Protein AF-A0A662RL74-F1 (afdb_monomer)

Solvent-accessible surface area (backbone atoms only — not comparable to full-atom values): 10155 Å² total; per-residue (Å²): 134,84,82,86,70,56,71,72,56,54,55,50,50,53,54,51,51,54,52,50,52,52,50,52,53,52,49,51,53,51,52,52,50,52,50,53,52,47,52,49,50,51,51,50,51,52,52,50,50,52,48,53,51,50,55,49,50,53,53,51,50,54,50,48,51,53,49,52,53,48,52,54,50,52,52,50,51,54,52,48,55,51,50,54,51,51,51,52,52,51,52,51,52,52,51,51,49,53,46,42,76,74,52,71,72,97,74,68,59,92,72,40,44,74,92,48,84,63,99,49,76,77,80,52,67,46,34,48,67,40,92,93,56,52,67,85,82,41,44,71,59,54,37,56,56,43,61,47,40,80,54,50,41,62,49,53,75,72,33,91,87,56,90,77,82,73,52,77,48,94,86,34,44,38,58

Structure (mmCIF, N/CA/C/O backbone):
data_AF-A0A662RL74-F1
#
_entry.id   AF-A0A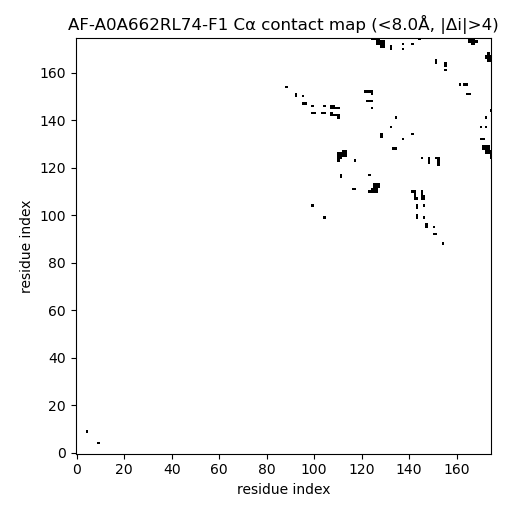662RL74-F1
#
loop_
_atom_site.group_PDB
_atom_site.id
_atom_site.type_symbol
_atom_site.label_atom_id
_atom_site.label_alt_id
_atom_site.label_comp_id
_atom_site.label_asym_id
_atom_site.label_entity_id
_atom_site.label_seq_id
_atom_site.pdbx_PDB_ins_code
_atom_site.Cartn_x
_atom_site.Cartn_y
_atom_site.Cartn_z
_atom_site.occupancy
_atom_site.B_iso_or_equiv
_atom_site.auth_seq_id
_atom_site.auth_comp_id
_atom_site.auth_asym_id
_atom_site.auth_atom_id
_atom_site.pdbx_PDB_model_num
ATOM 1 N N . MET A 1 1 ? -52.443 -11.903 85.821 1.00 38.19 1 MET A N 1
ATOM 2 C CA . MET A 1 1 ? -51.634 -11.140 86.799 1.00 38.19 1 MET A CA 1
ATOM 3 C C . MET A 1 1 ? -51.663 -9.668 86.395 1.00 38.19 1 MET A C 1
ATOM 5 O O . MET A 1 1 ? -50.980 -9.279 85.461 1.00 38.19 1 MET A O 1
ATOM 9 N N . THR A 1 2 ? -52.554 -8.867 86.983 1.00 48.50 2 THR A N 1
ATOM 10 C CA . THR A 1 2 ? -52.757 -7.461 86.587 1.00 48.50 2 THR A CA 1
ATOM 11 C C . THR A 1 2 ? -51.684 -6.583 87.227 1.00 48.50 2 THR A C 1
ATOM 13 O O . THR A 1 2 ? -51.747 -6.316 88.428 1.00 48.50 2 THR A O 1
ATOM 16 N N . LEU A 1 3 ? -50.686 -6.149 86.452 1.00 53.88 3 LEU A N 1
ATOM 17 C CA . LEU A 1 3 ? -49.671 -5.212 86.935 1.00 53.88 3 LEU A CA 1
ATOM 18 C C . LEU A 1 3 ? -50.337 -3.891 87.370 1.00 53.88 3 LEU A C 1
ATOM 20 O O . LEU A 1 3 ? -50.858 -3.137 86.547 1.00 53.88 3 LEU A O 1
ATOM 24 N N . LYS A 1 4 ? -50.321 -3.589 88.675 1.00 61.66 4 LYS A N 1
ATOM 25 C CA . LYS A 1 4 ? -50.752 -2.289 89.215 1.00 61.66 4 LYS A CA 1
ATOM 26 C C . LYS A 1 4 ? -49.626 -1.270 89.049 1.00 61.66 4 LYS A C 1
ATOM 28 O O . LYS A 1 4 ? -48.768 -1.121 89.912 1.00 61.66 4 LYS A O 1
ATOM 33 N N . PHE A 1 5 ? -49.636 -0.560 87.927 1.00 68.50 5 PHE A N 1
ATOM 34 C CA . PHE A 1 5 ? -48.699 0.530 87.665 1.00 68.50 5 PHE A CA 1
ATOM 35 C C . PHE A 1 5 ? -49.132 1.848 88.318 1.00 68.50 5 PHE A C 1
ATOM 37 O O . PHE A 1 5 ? -50.307 2.223 88.283 1.00 68.50 5 PHE A O 1
ATOM 44 N N . ARG A 1 6 ? -48.156 2.585 88.863 1.00 79.94 6 ARG A N 1
ATOM 45 C CA . ARG A 1 6 ? -48.313 3.967 89.348 1.00 79.94 6 ARG A CA 1
ATOM 46 C C . ARG A 1 6 ? -48.701 4.869 88.163 1.00 79.94 6 ARG A C 1
ATOM 48 O O . ARG A 1 6 ? -48.220 4.657 87.053 1.00 79.94 6 ARG A O 1
ATOM 55 N N . ILE A 1 7 ? -49.540 5.888 88.376 1.00 81.81 7 ILE A N 1
ATOM 56 C CA . ILE A 1 7 ? -50.087 6.764 87.309 1.00 81.81 7 ILE A CA 1
ATOM 57 C C . ILE A 1 7 ? -48.989 7.340 86.392 1.00 81.81 7 ILE A C 1
ATOM 59 O O . ILE A 1 7 ? -49.144 7.356 85.173 1.00 81.81 7 ILE A O 1
ATOM 63 N N . ARG A 1 8 ? -47.835 7.705 86.968 1.00 81.81 8 ARG A N 1
ATOM 64 C CA . ARG A 1 8 ? -46.649 8.182 86.237 1.00 81.81 8 ARG A CA 1
ATOM 65 C C . ARG A 1 8 ? -46.148 7.182 85.183 1.00 81.81 8 ARG A C 1
ATOM 67 O O . ARG A 1 8 ? -45.775 7.586 84.090 1.00 81.81 8 ARG A O 1
ATOM 74 N N . THR A 1 9 ? -46.178 5.886 85.488 1.00 84.50 9 THR A N 1
ATOM 75 C CA . THR A 1 9 ? -45.746 4.823 84.570 1.00 84.50 9 THR A CA 1
ATOM 76 C C . THR A 1 9 ? -46.752 4.605 83.440 1.00 84.50 9 THR A C 1
ATOM 78 O O . THR A 1 9 ? -46.345 4.354 82.314 1.00 84.50 9 THR A O 1
ATOM 81 N N . LYS A 1 10 ? -48.060 4.765 83.693 1.00 83.75 10 LYS A N 1
ATOM 82 C CA . LYS A 1 10 ? -49.089 4.672 82.639 1.00 83.75 10 LYS A CA 1
ATOM 83 C C . LYS A 1 10 ? -48.947 5.779 81.591 1.00 83.75 10 LYS A C 1
ATOM 85 O O . LYS A 1 10 ? -48.997 5.486 80.403 1.00 83.75 10 LYS A O 1
ATOM 90 N N . ILE A 1 11 ? -48.734 7.023 82.030 1.00 86.56 11 ILE A N 1
ATOM 91 C CA . ILE A 1 11 ? -48.516 8.166 81.125 1.00 86.56 11 ILE A CA 1
ATOM 92 C C . ILE A 1 11 ? -47.249 7.951 80.288 1.00 86.56 11 ILE A C 1
ATOM 94 O O . ILE A 1 11 ? -47.279 8.152 79.078 1.00 86.56 11 ILE A O 1
ATOM 98 N N . LEU A 1 12 ? -46.165 7.474 80.916 1.00 89.31 12 LEU A N 1
ATOM 99 C CA . LEU A 1 12 ? -44.913 7.151 80.228 1.00 89.31 12 LEU A CA 1
ATOM 100 C C . LEU A 1 12 ? -45.114 6.088 79.135 1.00 89.31 12 LEU A C 1
ATOM 102 O O . LEU A 1 12 ? -44.647 6.277 78.020 1.00 89.31 12 LEU A O 1
ATOM 106 N N . ILE A 1 13 ? -45.828 4.998 79.437 1.00 89.69 13 ILE A N 1
ATOM 107 C CA . ILE A 1 13 ? -46.083 3.910 78.479 1.00 89.69 13 ILE A CA 1
ATOM 108 C C . ILE A 1 13 ? -46.885 4.408 77.271 1.00 89.69 13 ILE A C 1
ATOM 110 O O . ILE A 1 13 ? -46.566 4.039 76.146 1.00 89.69 13 ILE A O 1
ATOM 114 N N . ILE A 1 14 ? -47.895 5.258 77.482 1.00 91.50 14 ILE A N 1
ATOM 115 C CA . ILE A 1 14 ? -48.710 5.806 76.386 1.00 91.50 14 ILE A CA 1
ATOM 116 C C . ILE A 1 14 ? -47.862 6.702 75.481 1.00 91.50 14 ILE A C 1
ATOM 118 O O . ILE A 1 14 ? -47.881 6.533 74.264 1.00 91.50 14 ILE A O 1
ATOM 122 N N . PHE A 1 15 ? -47.085 7.617 76.067 1.00 91.81 15 PHE A N 1
ATOM 123 C CA . PHE A 1 15 ? -46.198 8.491 75.299 1.00 91.81 15 PHE A CA 1
ATOM 124 C C . PHE A 1 15 ? -45.150 7.694 74.520 1.00 91.81 15 PHE A C 1
ATOM 126 O O . PHE A 1 15 ? -44.929 7.963 73.343 1.00 91.81 15 PHE A O 1
ATOM 133 N N . LEU A 1 16 ? -44.550 6.687 75.158 1.00 91.19 16 LEU A N 1
ATOM 134 C CA . LEU A 1 16 ? -43.541 5.833 74.542 1.00 91.19 16 LEU A CA 1
ATOM 135 C C . LEU A 1 16 ? -44.125 4.966 73.421 1.00 91.19 16 LEU A C 1
ATOM 137 O O . LEU A 1 16 ? -43.480 4.775 72.398 1.00 91.19 16 LEU A O 1
ATOM 141 N N . GLY A 1 17 ? -45.349 4.460 73.588 1.00 93.44 17 GLY A N 1
ATOM 142 C CA . GLY A 1 17 ? -46.041 3.703 72.547 1.00 93.44 17 GLY A CA 1
ATOM 143 C C . GLY A 1 17 ? -46.361 4.558 71.320 1.00 93.44 17 GLY A C 1
ATOM 144 O O . GLY A 1 17 ? -46.207 4.092 70.195 1.00 93.44 17 GLY A O 1
ATOM 145 N N . LEU A 1 18 ? -46.752 5.817 71.533 1.00 92.62 18 LEU A N 1
ATOM 146 C CA . LEU A 1 18 ? -47.096 6.751 70.461 1.00 92.62 18 LEU A CA 1
ATOM 147 C C . LEU A 1 18 ? -45.861 7.249 69.694 1.00 92.62 18 LEU A C 1
ATOM 149 O O . LEU A 1 18 ? -45.912 7.428 68.478 1.00 92.62 18 LEU A O 1
ATOM 153 N N . THR A 1 19 ? -44.725 7.428 70.373 1.00 94.25 19 THR A N 1
ATOM 154 C CA . THR A 1 19 ? -43.459 7.726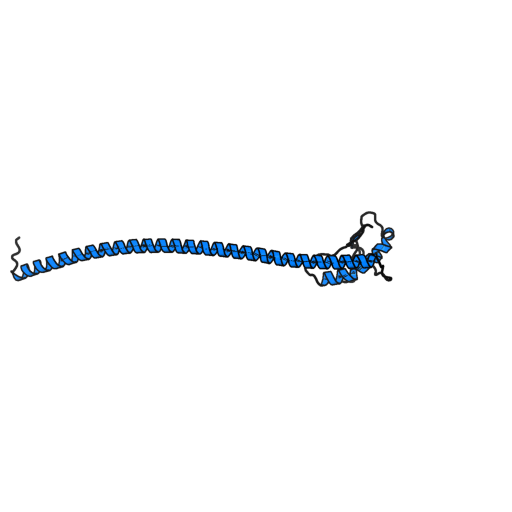 69.689 1.00 94.25 19 THR A CA 1
ATOM 155 C C . THR A 1 19 ? -42.938 6.517 68.923 1.00 94.25 19 THR A C 1
ATOM 157 O O . THR A 1 19 ? -42.517 6.673 67.780 1.00 94.25 19 THR A O 1
ATOM 160 N N . PHE A 1 20 ? -43.023 5.311 69.495 1.00 95.00 20 PHE A N 1
ATOM 161 C CA . PHE A 1 20 ? -42.634 4.084 68.796 1.00 95.00 20 PHE A CA 1
ATOM 162 C C . PHE A 1 20 ? -43.473 3.835 67.542 1.00 95.00 20 PHE A C 1
ATOM 164 O O . PHE A 1 20 ? -42.914 3.498 66.502 1.00 95.00 20 PHE A O 1
ATOM 171 N N . SER A 1 21 ? -44.795 4.017 67.609 1.00 93.19 21 SER A N 1
ATOM 172 C CA . SER A 1 21 ? -45.669 3.804 66.451 1.00 93.19 21 SER A CA 1
ATOM 173 C C . SER A 1 21 ? -45.377 4.791 65.321 1.00 93.19 21 SER A C 1
ATOM 175 O O . SER A 1 21 ? -45.293 4.384 64.163 1.00 93.19 21 SER A O 1
ATOM 177 N N . SER A 1 22 ? -45.144 6.063 65.655 1.00 95.19 22 SER A N 1
ATOM 178 C CA . SER A 1 22 ? -44.713 7.081 64.692 1.00 95.19 22 SER A CA 1
ATOM 179 C C . SER A 1 22 ? -43.374 6.714 64.041 1.00 95.19 22 SER A C 1
ATOM 181 O O . SER A 1 22 ? -43.248 6.744 62.817 1.00 95.19 22 SER A O 1
ATOM 183 N N . LEU A 1 23 ? -42.392 6.279 64.841 1.00 95.44 23 LEU A N 1
ATOM 184 C CA . LEU A 1 23 ? -41.069 5.899 64.345 1.00 95.44 23 LEU A CA 1
ATOM 185 C C . LEU A 1 23 ? -41.131 4.703 63.386 1.00 95.44 23 LEU A C 1
ATOM 187 O O . LEU A 1 23 ? -40.462 4.708 62.356 1.00 95.44 23 LEU A O 1
ATOM 191 N N . ILE A 1 24 ? -41.949 3.696 63.706 1.00 96.00 24 ILE A N 1
ATOM 192 C CA . ILE A 1 24 ? -42.155 2.518 62.853 1.00 96.00 24 ILE A CA 1
ATOM 193 C C . ILE A 1 24 ? -42.780 2.929 61.518 1.00 96.00 24 ILE A C 1
ATOM 195 O O . ILE A 1 24 ? -42.324 2.475 60.471 1.00 96.00 24 ILE A O 1
ATOM 199 N N . LEU A 1 25 ? -43.789 3.806 61.540 1.00 96.12 25 LEU A N 1
ATOM 200 C CA . LEU A 1 25 ? -44.462 4.267 60.327 1.00 96.12 25 LEU A CA 1
ATOM 201 C C . LEU A 1 25 ? -43.493 5.018 59.401 1.00 96.12 25 LEU A C 1
ATOM 203 O O . LEU A 1 25 ? -43.398 4.712 58.214 1.00 96.12 25 LEU A O 1
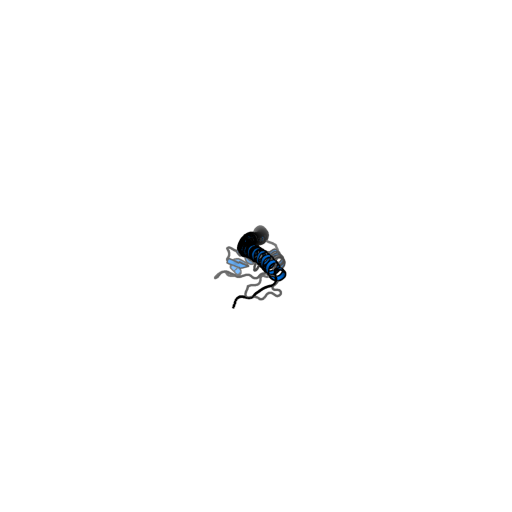ATOM 207 N N . VAL A 1 26 ? -42.733 5.964 59.958 1.00 96.31 26 VAL A N 1
ATOM 208 C CA . VAL A 1 26 ? -41.733 6.736 59.206 1.00 96.31 26 VAL A CA 1
ATOM 209 C C . VAL A 1 26 ? -40.606 5.834 58.711 1.00 96.31 26 VAL A C 1
ATOM 211 O O . VAL A 1 26 ? -40.204 5.944 57.556 1.00 96.31 26 VAL A O 1
ATOM 214 N N . GLY A 1 27 ? -40.125 4.912 59.547 1.00 96.25 27 GLY A N 1
ATOM 215 C CA . GLY A 1 27 ? -39.091 3.949 59.174 1.00 96.25 27 GLY A CA 1
ATOM 216 C C . GLY A 1 27 ? -39.524 3.048 58.018 1.00 96.25 27 GLY A C 1
ATOM 217 O O . GLY A 1 27 ? -38.740 2.817 57.102 1.00 96.25 27 GLY A O 1
ATOM 218 N N . TYR A 1 28 ? -40.781 2.598 58.014 1.00 96.31 28 TYR A N 1
ATOM 219 C CA . TYR A 1 28 ? -41.336 1.802 56.921 1.00 96.31 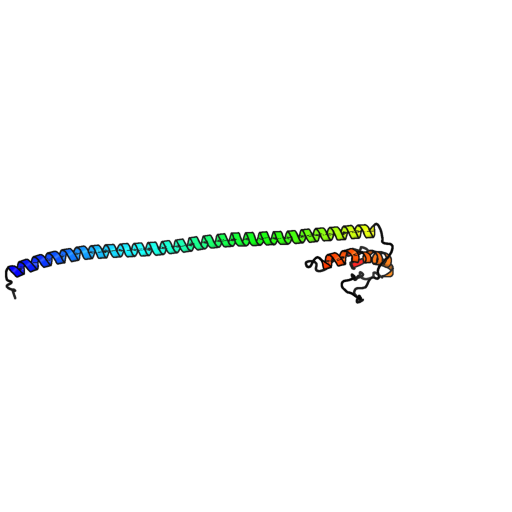28 TYR A CA 1
ATOM 220 C C . TYR A 1 28 ? -41.404 2.592 55.605 1.00 96.31 28 TYR A C 1
ATOM 222 O O . TYR A 1 28 ? -40.959 2.095 54.571 1.00 96.31 28 TYR A O 1
ATOM 230 N N . ILE A 1 29 ? -41.889 3.839 55.646 1.00 96.25 29 ILE A N 1
ATOM 231 C CA . ILE A 1 29 ? -41.933 4.722 54.468 1.00 96.25 29 ILE A CA 1
ATOM 232 C C . ILE A 1 29 ? -40.518 4.984 53.940 1.00 96.25 29 ILE A C 1
ATOM 234 O O . ILE A 1 29 ? -40.268 4.848 52.744 1.00 96.25 29 ILE A O 1
ATOM 238 N N . ALA A 1 30 ? -39.578 5.312 54.830 1.00 96.62 30 ALA A N 1
ATOM 239 C CA . ALA A 1 30 ? -38.187 5.549 54.464 1.00 96.62 30 ALA A CA 1
ATOM 240 C C . ALA A 1 30 ? -37.561 4.310 53.810 1.00 96.62 30 ALA A C 1
ATOM 242 O O . ALA A 1 30 ? -36.915 4.428 52.773 1.00 96.62 30 ALA A O 1
ATOM 243 N N . PHE A 1 31 ? -37.798 3.121 54.370 1.00 96.31 31 PHE A N 1
ATOM 244 C CA . PHE A 1 31 ? -37.297 1.868 53.812 1.00 96.31 31 PHE A CA 1
ATOM 245 C C . PHE A 1 31 ? -37.867 1.583 52.415 1.00 96.31 31 PHE A C 1
ATOM 247 O O . PHE A 1 31 ? -37.115 1.209 51.517 1.00 96.31 31 PHE A O 1
ATOM 254 N N . SER A 1 32 ? -39.170 1.806 52.208 1.00 95.81 32 SER A N 1
ATOM 255 C CA . SER A 1 32 ? -39.811 1.634 50.898 1.00 95.81 32 SER A CA 1
ATOM 256 C C . SER A 1 32 ? -39.224 2.578 49.847 1.00 95.81 32 SER A C 1
ATOM 258 O O . SER A 1 32 ? -38.840 2.130 48.771 1.00 95.81 32 SER A O 1
ATOM 260 N N . ASN A 1 33 ? -39.087 3.864 50.183 1.00 95.19 33 ASN A N 1
ATOM 261 C CA . ASN A 1 33 ? -38.536 4.866 49.269 1.00 95.19 33 ASN A CA 1
ATOM 262 C C . ASN A 1 33 ? -37.069 4.579 48.926 1.00 95.19 33 ASN A C 1
ATOM 264 O O . ASN A 1 33 ? -36.673 4.694 47.772 1.00 95.19 33 ASN A O 1
ATOM 268 N N . ILE A 1 34 ? -36.256 4.181 49.912 1.00 95.50 34 ILE A N 1
ATOM 269 C CA . ILE A 1 34 ? -34.847 3.824 49.682 1.00 95.50 34 ILE A CA 1
ATOM 270 C C . ILE A 1 34 ? -34.742 2.634 48.728 1.00 95.50 34 ILE A C 1
ATOM 272 O O . ILE A 1 34 ? -33.877 2.633 47.855 1.00 95.50 34 ILE A O 1
ATOM 276 N N . LYS A 1 35 ? -35.621 1.636 48.873 1.00 96.19 35 LYS A N 1
ATOM 277 C CA . LYS A 1 35 ? -35.639 0.477 47.980 1.00 96.19 35 LYS A CA 1
ATOM 278 C C . LYS A 1 35 ? -35.989 0.880 46.546 1.00 96.19 35 LYS A C 1
ATOM 280 O O . LYS A 1 35 ? -35.267 0.510 45.632 1.00 96.19 35 LYS A O 1
ATOM 285 N N . GLU A 1 36 ? -37.038 1.677 46.363 1.00 95.31 36 GLU A N 1
ATOM 286 C CA . GLU A 1 36 ? -37.471 2.144 45.040 1.00 95.31 36 GLU A CA 1
ATOM 287 C C . GLU A 1 36 ? -36.402 3.005 44.350 1.00 95.31 36 GLU A C 1
ATOM 289 O O . GLU A 1 36 ? -36.091 2.796 43.178 1.00 95.31 36 GLU A O 1
ATOM 294 N N . VAL A 1 37 ? -35.76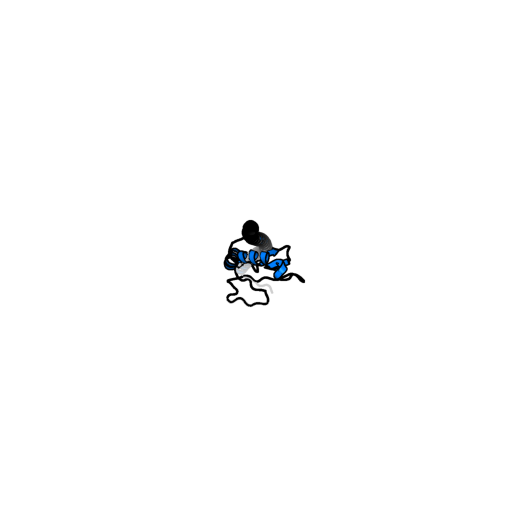4 3.917 45.091 1.00 96.31 37 VAL A N 1
ATOM 295 C CA . VAL A 1 37 ? -34.636 4.713 44.581 1.00 96.31 37 VAL A CA 1
ATOM 296 C C . VAL A 1 37 ? -33.441 3.823 44.239 1.00 96.31 37 VAL A C 1
ATOM 298 O O . VAL A 1 37 ? -32.776 4.065 43.232 1.00 96.31 37 VAL A O 1
ATOM 301 N N . GLY A 1 38 ? -33.163 2.798 45.046 1.00 96.25 38 GLY A N 1
ATOM 302 C CA . GLY A 1 38 ? -32.104 1.825 44.787 1.00 96.25 38 GLY A CA 1
ATOM 303 C C . GLY A 1 38 ? -32.334 1.051 43.490 1.00 96.25 38 GLY A C 1
ATOM 304 O O . GLY A 1 38 ? -31.435 0.993 42.652 1.00 96.25 38 GLY A O 1
ATOM 305 N N . ASP A 1 39 ? -33.547 0.534 43.295 1.00 96.38 39 ASP A N 1
ATOM 306 C CA . ASP A 1 39 ? -33.939 -0.207 42.093 1.00 96.38 39 ASP A CA 1
ATOM 307 C C . ASP A 1 39 ? -33.892 0.696 40.844 1.00 96.38 39 ASP A C 1
ATOM 309 O O . ASP A 1 39 ? -33.306 0.316 39.827 1.00 96.38 39 ASP A O 1
ATOM 313 N N . TYR A 1 40 ? -34.408 1.929 40.936 1.00 95.44 40 TYR A N 1
ATOM 314 C CA . TYR A 1 40 ? -34.326 2.922 39.857 1.00 95.44 40 TYR A CA 1
ATOM 315 C C . TYR A 1 40 ? -32.878 3.277 39.505 1.00 95.44 40 TYR A C 1
ATOM 317 O O . TYR A 1 40 ? -32.505 3.305 38.332 1.00 95.44 40 TYR A O 1
ATOM 325 N N . THR A 1 41 ? -32.044 3.530 40.518 1.00 96.38 41 TH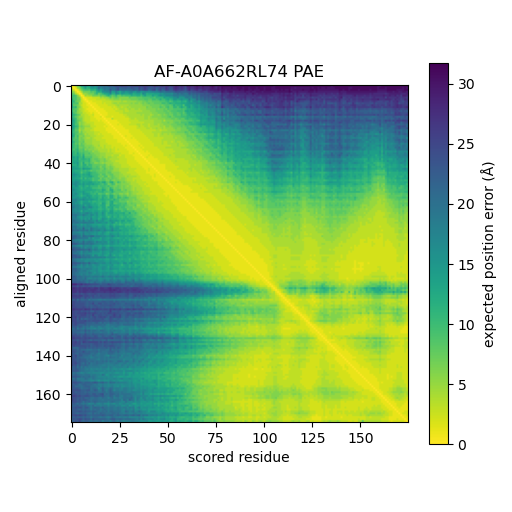R A N 1
ATOM 326 C CA . THR A 1 41 ? -30.634 3.883 40.312 1.00 96.38 41 THR A CA 1
ATOM 327 C C . THR A 1 41 ? -29.889 2.728 39.654 1.00 96.38 41 THR A C 1
ATOM 329 O O . THR A 1 41 ? -29.143 2.955 38.708 1.00 96.38 41 THR A O 1
ATOM 332 N N . LEU A 1 42 ? -30.137 1.487 40.085 1.00 96.50 42 LEU A N 1
ATOM 333 C CA . LEU A 1 42 ? -29.536 0.302 39.479 1.00 96.50 42 LEU A CA 1
ATOM 334 C C . LEU A 1 42 ? -29.950 0.151 38.010 1.00 96.50 42 LEU A C 1
ATOM 336 O O . LEU A 1 42 ? -29.088 -0.016 37.150 1.00 96.50 42 LEU A O 1
ATOM 340 N N . GLN A 1 43 ? -31.247 0.255 37.711 1.00 96.88 43 GLN A N 1
ATOM 341 C CA . GLN A 1 43 ? -31.752 0.155 36.342 1.00 96.88 43 GLN A CA 1
ATOM 342 C C . GLN A 1 43 ? -31.190 1.268 35.449 1.00 96.88 43 GLN A C 1
ATOM 344 O O . GLN A 1 43 ? -30.757 1.005 34.327 1.00 96.88 43 GLN A O 1
ATOM 349 N N . SER A 1 44 ? -31.143 2.501 35.958 1.00 96.56 44 SER A N 1
ATOM 350 C CA . SER A 1 44 ? -30.578 3.640 35.239 1.00 96.56 44 SER A CA 1
ATOM 351 C C . SER A 1 44 ? -29.079 3.476 34.997 1.00 96.56 44 SER A C 1
ATOM 353 O O . SER A 1 44 ? -28.614 3.812 33.913 1.00 96.56 44 SER A O 1
ATOM 355 N N . SER A 1 45 ? -28.315 2.956 35.964 1.00 95.81 45 SER A N 1
ATOM 356 C CA . SER A 1 45 ? -26.881 2.696 35.794 1.00 95.81 45 SER A CA 1
ATOM 357 C C . SER A 1 45 ? -26.611 1.591 34.777 1.00 95.81 45 SER A C 1
ATOM 359 O O . SER A 1 45 ? -25.696 1.734 33.971 1.00 95.81 45 SER A O 1
ATOM 361 N N . VAL A 1 46 ? -27.407 0.517 34.784 1.00 97.00 46 VAL A N 1
ATOM 362 C CA . VAL A 1 46 ? -27.290 -0.562 33.793 1.00 97.00 46 VAL A CA 1
ATOM 363 C C . VAL A 1 46 ? -27.615 -0.039 32.396 1.00 97.00 46 VAL A C 1
ATOM 365 O O . VAL A 1 46 ? -26.808 -0.217 31.492 1.00 97.00 46 VAL A O 1
ATOM 368 N N . SER A 1 47 ? -28.736 0.670 32.234 1.00 97.31 47 SER A N 1
ATOM 369 C CA . SER A 1 47 ? -29.136 1.240 30.942 1.00 97.31 47 SER A CA 1
ATOM 370 C C . SER A 1 47 ? -28.123 2.258 30.418 1.00 97.31 47 SER A C 1
ATOM 372 O O . SER A 1 47 ? -27.777 2.215 29.243 1.00 97.31 47 SER A O 1
ATOM 374 N N . LEU A 1 48 ? -27.604 3.140 31.277 1.00 96.94 48 LEU A N 1
ATOM 375 C CA . LEU A 1 48 ? -26.577 4.100 30.877 1.00 96.94 48 LEU A CA 1
ATOM 376 C C . LEU A 1 48 ? -25.271 3.399 30.491 1.00 96.94 48 LEU A C 1
ATOM 378 O O . LEU A 1 48 ? -24.621 3.814 29.539 1.00 96.94 48 LEU A O 1
ATOM 382 N N . GLY A 1 49 ? -24.892 2.340 31.213 1.00 97.56 49 GLY A N 1
ATOM 383 C CA . GLY A 1 49 ? -23.729 1.524 30.878 1.00 97.56 49 GLY A CA 1
ATOM 384 C C . GLY A 1 49 ? -23.884 0.821 29.531 1.00 97.56 49 GLY A C 1
ATOM 385 O O . GLY A 1 49 ? -22.959 0.845 28.727 1.00 97.56 49 GLY A O 1
ATOM 386 N N . GLU A 1 50 ? -25.056 0.248 29.260 1.00 97.50 50 GLU A N 1
ATOM 387 C CA . GLU A 1 50 ? -25.368 -0.402 27.985 1.00 97.50 50 GLU A CA 1
ATOM 388 C C . GLU A 1 50 ? -25.332 0.594 26.821 1.00 97.50 50 GLU A C 1
ATOM 390 O O . GLU A 1 50 ? -24.648 0.344 25.831 1.00 97.50 50 GLU A O 1
ATOM 395 N N . SER A 1 51 ? -25.972 1.758 26.970 1.00 96.94 51 SER A N 1
ATOM 396 C CA . SER A 1 51 ? -25.903 2.835 25.978 1.00 96.94 51 SER A CA 1
ATOM 397 C C . SER A 1 51 ? -24.475 3.337 25.774 1.00 96.94 51 SER A C 1
ATOM 399 O O . SER A 1 51 ? -24.029 3.431 24.641 1.00 96.94 51 SER A O 1
ATOM 401 N N . ALA A 1 52 ? -23.711 3.576 26.844 1.00 98.00 52 ALA A N 1
ATOM 402 C CA . ALA A 1 52 ? -22.326 4.033 26.728 1.00 98.00 52 ALA A CA 1
ATOM 403 C C . ALA A 1 52 ? -21.430 3.014 26.007 1.00 98.00 52 ALA A C 1
ATOM 405 O O . ALA A 1 52 ? -20.562 3.406 25.226 1.00 98.00 52 ALA A O 1
ATOM 406 N N . VAL A 1 53 ? -21.633 1.715 26.253 1.00 97.75 53 VAL A N 1
ATOM 407 C CA . VAL A 1 53 ? -20.923 0.648 25.536 1.00 97.75 53 VAL A CA 1
ATOM 408 C C . VAL A 1 53 ? -21.334 0.625 24.068 1.00 97.75 53 VAL A C 1
ATOM 410 O O . VAL A 1 53 ? -20.456 0.559 23.213 1.00 97.75 53 VAL A O 1
ATOM 413 N N . ASN A 1 54 ? -22.631 0.712 23.774 1.00 97.94 54 ASN A N 1
ATOM 414 C CA . ASN A 1 54 ? -23.136 0.696 22.406 1.00 97.94 54 ASN A CA 1
ATOM 415 C C . ASN A 1 54 ? -22.642 1.906 21.597 1.00 97.94 54 ASN A C 1
ATOM 417 O O . ASN A 1 54 ? -22.079 1.730 20.522 1.00 97.94 54 ASN A O 1
ATOM 421 N N . ASP A 1 55 ? -22.754 3.112 22.153 1.00 98.19 55 ASP A N 1
ATOM 422 C CA . ASP A 1 55 ? -22.299 4.352 21.519 1.00 98.19 55 ASP A CA 1
ATOM 423 C C . ASP A 1 55 ? -20.780 4.332 21.294 1.00 98.19 55 ASP A C 1
ATOM 425 O O . ASP A 1 55 ? -20.282 4.771 20.258 1.00 98.19 55 ASP A O 1
ATOM 429 N N . SER A 1 56 ? -20.023 3.783 22.253 1.00 97.62 56 SER A N 1
ATOM 430 C CA . SER A 1 56 ? -18.573 3.615 22.103 1.00 97.62 56 SER A CA 1
ATOM 431 C C . SER A 1 56 ? -18.231 2.599 21.017 1.00 97.62 56 SER A C 1
ATOM 433 O O . SER A 1 56 ? -17.288 2.819 20.261 1.00 97.62 56 SER A O 1
ATOM 435 N N . ALA A 1 57 ? -18.970 1.490 20.935 1.00 97.94 57 ALA A N 1
ATOM 436 C CA . ALA A 1 57 ? -18.761 0.470 19.915 1.00 97.94 57 ALA A CA 1
ATOM 437 C C . ALA A 1 57 ? -19.030 1.033 18.514 1.00 97.94 57 ALA A C 1
ATOM 439 O O . ALA A 1 57 ? -18.176 0.899 17.643 1.00 97.94 57 ALA A O 1
ATOM 440 N N . GLU A 1 58 ? -20.144 1.743 18.332 1.00 98.38 58 GLU A N 1
ATOM 441 C CA . GLU A 1 58 ? -20.487 2.407 17.071 1.00 98.38 58 GLU A CA 1
ATOM 442 C C . GLU A 1 58 ? -19.444 3.468 16.686 1.00 98.38 58 GLU A C 1
ATOM 444 O O . GLU A 1 58 ? -18.984 3.519 15.545 1.00 98.38 58 GLU A O 1
ATOM 449 N N . ALA A 1 59 ? -19.008 4.300 17.638 1.00 98.25 59 ALA A N 1
ATOM 450 C CA . ALA A 1 59 ? -17.978 5.304 17.383 1.00 98.25 59 ALA A CA 1
ATOM 451 C C . ALA A 1 59 ? -16.633 4.674 16.977 1.00 98.25 59 ALA A C 1
ATOM 453 O O . ALA A 1 59 ? -15.965 5.178 16.073 1.00 98.25 59 ALA A O 1
ATOM 454 N N . LEU A 1 60 ? -16.237 3.574 17.626 1.00 98.19 60 LEU A N 1
ATOM 455 C CA . LEU A 1 60 ? -15.011 2.844 17.299 1.00 98.19 60 LEU A CA 1
ATOM 456 C C . LEU A 1 60 ? -15.105 2.139 15.945 1.00 98.19 60 LEU A C 1
ATOM 458 O O . LEU A 1 60 ? -14.123 2.141 15.206 1.00 98.19 60 LEU A O 1
ATOM 462 N N . GLU A 1 61 ? -16.258 1.565 15.607 1.00 98.50 61 GLU A N 1
ATOM 463 C CA . GLU A 1 61 ? -16.499 0.932 14.309 1.00 98.50 61 GLU A CA 1
ATOM 464 C C . GLU A 1 61 ? -16.401 1.957 13.177 1.00 98.50 61 GLU A C 1
ATOM 466 O O . GLU A 1 61 ? -15.599 1.781 12.260 1.00 98.50 61 GLU A O 1
ATOM 471 N N . ASN A 1 62 ? -17.106 3.084 13.305 1.00 98.38 62 ASN A N 1
ATOM 472 C CA . ASN A 1 62 ? -17.050 4.178 12.335 1.00 98.38 62 ASN A CA 1
ATOM 473 C C . ASN A 1 62 ? -15.626 4.737 12.184 1.00 98.38 62 ASN A C 1
ATOM 475 O O . ASN A 1 62 ? -15.152 4.972 11.072 1.00 98.38 62 ASN A O 1
ATOM 479 N N . GLN A 1 63 ? -14.906 4.919 13.297 1.00 98.31 63 GLN A N 1
ATOM 480 C CA . GLN A 1 63 ? -13.520 5.383 13.264 1.00 98.31 63 GLN A CA 1
ATOM 481 C C . GLN A 1 63 ? -12.589 4.367 12.589 1.00 98.31 63 GLN A C 1
ATOM 483 O O . GLN A 1 63 ? -11.684 4.759 11.848 1.00 98.31 63 GLN A O 1
ATOM 488 N N . ALA A 1 64 ? -12.785 3.072 12.843 1.00 98.38 64 ALA A N 1
ATOM 489 C CA . ALA A 1 64 ? -12.008 2.016 12.212 1.00 98.38 64 ALA A CA 1
ATOM 490 C C . ALA A 1 64 ? -12.279 1.954 10.704 1.00 98.38 64 ALA A C 1
ATOM 492 O O . ALA A 1 64 ? -11.329 1.857 9.927 1.00 98.38 64 ALA A O 1
ATOM 493 N N . GLU A 1 65 ? -13.539 2.069 10.281 1.00 98.44 65 GLU A N 1
ATOM 494 C CA . GLU A 1 65 ? -13.915 2.117 8.867 1.00 98.44 65 GLU A CA 1
ATOM 495 C C . GLU A 1 65 ? -13.269 3.315 8.160 1.00 98.44 65 GLU A C 1
ATOM 497 O O . GLU A 1 65 ? -12.596 3.145 7.140 1.00 98.44 65 GLU A O 1
ATOM 502 N N . GLU A 1 66 ? -13.394 4.518 8.729 1.00 98.44 66 GLU A N 1
ATOM 503 C CA . GLU A 1 66 ? -12.788 5.727 8.167 1.00 98.44 66 GLU A CA 1
ATOM 504 C C . GLU A 1 66 ? -11.261 5.597 8.075 1.00 98.44 66 GLU A C 1
ATOM 506 O O . GLU A 1 66 ? -10.650 5.940 7.055 1.00 98.44 66 GLU A O 1
ATOM 511 N N . TYR A 1 67 ? -10.633 5.055 9.122 1.00 98.38 67 TYR A N 1
ATOM 512 C CA . TYR A 1 67 ? -9.194 4.828 9.158 1.00 98.38 67 TYR A CA 1
ATOM 513 C C . TYR A 1 67 ? -8.739 3.841 8.076 1.00 98.38 67 TYR A C 1
ATOM 515 O O . TYR A 1 67 ? -7.785 4.135 7.352 1.00 98.38 67 TYR A O 1
ATOM 523 N N . LEU A 1 68 ? -9.422 2.700 7.935 1.00 98.50 68 LEU A N 1
ATOM 524 C CA . LEU A 1 68 ? -9.110 1.686 6.926 1.00 98.50 68 LEU A CA 1
ATOM 525 C C . LEU A 1 68 ? -9.318 2.219 5.506 1.00 98.50 68 LEU A C 1
ATOM 527 O O . LEU A 1 68 ? -8.477 1.989 4.636 1.00 98.50 68 LEU A O 1
ATOM 531 N N . LEU A 1 69 ? -10.393 2.976 5.273 1.00 98.56 69 LEU A N 1
ATOM 532 C CA . LEU A 1 69 ? -10.655 3.600 3.980 1.00 98.56 69 LEU A CA 1
ATOM 533 C C . LEU A 1 69 ? -9.559 4.602 3.612 1.00 98.56 69 LEU A C 1
ATOM 535 O O . LEU A 1 69 ? -9.098 4.624 2.469 1.00 98.56 69 LEU A O 1
ATOM 539 N N . ARG A 1 70 ? -9.127 5.430 4.570 1.00 98.38 70 ARG A N 1
ATOM 540 C CA . ARG A 1 70 ? -8.021 6.367 4.361 1.00 98.38 70 ARG A CA 1
ATOM 541 C C . ARG A 1 70 ? -6.720 5.626 4.065 1.00 98.38 70 ARG A C 1
ATOM 543 O O . ARG A 1 70 ? -6.077 5.943 3.073 1.00 98.38 70 ARG A O 1
ATOM 550 N N . LEU A 1 71 ? -6.386 4.599 4.847 1.00 98.50 71 LEU A N 1
ATOM 551 C CA . LEU A 1 71 ? -5.189 3.784 4.630 1.00 98.50 71 LEU A CA 1
ATOM 552 C C . LEU A 1 71 ? -5.169 3.169 3.221 1.00 98.50 71 LEU A C 1
ATOM 554 O O . LEU A 1 71 ? -4.152 3.224 2.533 1.00 98.50 71 LEU A O 1
ATOM 558 N N . ALA A 1 72 ? -6.299 2.619 2.769 1.00 98.38 72 ALA A N 1
ATOM 559 C CA . ALA A 1 72 ? -6.420 2.044 1.434 1.00 98.38 72 ALA A CA 1
ATOM 560 C C . ALA A 1 72 ? -6.242 3.098 0.327 1.00 98.38 72 ALA A C 1
ATOM 562 O O . ALA A 1 72 ? -5.557 2.840 -0.663 1.00 98.38 72 ALA A O 1
ATOM 563 N N . LYS A 1 73 ? -6.822 4.294 0.498 1.00 98.50 73 LYS A N 1
ATOM 564 C CA . LYS A 1 73 ? -6.654 5.414 -0.442 1.00 98.50 73 LYS A CA 1
ATOM 565 C C . LYS A 1 73 ? -5.210 5.898 -0.502 1.00 98.50 73 LYS A C 1
ATOM 567 O O . LYS A 1 73 ? -4.693 6.097 -1.597 1.00 98.50 73 LYS A O 1
ATOM 572 N N . ASP A 1 74 ? -4.563 6.040 0.648 1.00 98.38 74 ASP A N 1
ATOM 573 C CA . ASP A 1 74 ? -3.170 6.473 0.731 1.00 98.38 74 ASP A CA 1
ATOM 574 C C . ASP A 1 74 ? -2.250 5.448 0.053 1.00 98.38 74 ASP A C 1
ATOM 576 O O . ASP A 1 74 ? -1.397 5.813 -0.756 1.00 98.38 74 ASP A O 1
ATOM 580 N N . GLN A 1 75 ? -2.479 4.151 0.285 1.00 98.12 75 GLN A N 1
ATOM 581 C CA . GLN A 1 75 ? -1.723 3.086 -0.376 1.00 98.12 75 GLN A CA 1
ATOM 582 C C . GLN A 1 75 ? -1.937 3.078 -1.896 1.00 98.12 75 GLN A C 1
ATOM 584 O O . GLN A 1 75 ? -0.985 2.879 -2.654 1.00 98.12 75 GLN A O 1
ATOM 589 N N . ALA A 1 76 ? -3.170 3.312 -2.356 1.00 98.31 76 ALA A N 1
ATOM 590 C CA . ALA A 1 76 ? -3.472 3.424 -3.779 1.00 98.31 76 ALA A CA 1
ATOM 591 C C . ALA A 1 76 ? -2.768 4.634 -4.414 1.00 98.31 76 ALA A C 1
ATOM 593 O O . ALA A 1 76 ? -2.203 4.507 -5.498 1.00 98.31 76 ALA A O 1
ATOM 594 N N . ALA A 1 77 ? -2.740 5.779 -3.726 1.00 98.19 77 ALA A N 1
ATOM 595 C CA . ALA A 1 77 ? -2.037 6.971 -4.190 1.00 98.19 77 ALA A CA 1
ATOM 596 C C . ALA A 1 77 ? -0.523 6.730 -4.308 1.00 98.19 77 ALA A C 1
ATOM 598 O O . ALA A 1 77 ? 0.059 7.041 -5.344 1.00 98.19 77 ALA A O 1
ATOM 599 N N . ILE A 1 78 ? 0.097 6.100 -3.302 1.00 97.31 78 ILE A N 1
ATOM 600 C CA . ILE A 1 78 ? 1.521 5.722 -3.341 1.00 97.31 78 ILE A CA 1
ATOM 601 C C . ILE A 1 78 ? 1.801 4.790 -4.525 1.00 97.31 78 ILE A C 1
ATOM 603 O O . ILE A 1 78 ? 2.754 5.008 -5.272 1.00 97.31 78 ILE A O 1
ATOM 607 N N . SER A 1 79 ? 0.959 3.770 -4.722 1.00 97.00 79 SER A N 1
ATOM 608 C CA . SER A 1 79 ? 1.104 2.842 -5.847 1.00 97.00 79 SER A CA 1
ATOM 609 C C . SER A 1 79 ? 0.988 3.556 -7.192 1.00 97.00 79 SER A C 1
ATOM 611 O O . SER A 1 79 ? 1.756 3.258 -8.101 1.00 97.00 79 SER A O 1
ATOM 613 N N . ASN A 1 80 ? 0.052 4.498 -7.322 1.00 97.75 80 ASN A N 1
ATOM 614 C CA . ASN A 1 80 ? -0.130 5.265 -8.547 1.00 97.75 80 ASN A CA 1
ATOM 615 C C . ASN A 1 80 ? 1.089 6.143 -8.846 1.00 97.75 80 ASN A C 1
ATOM 617 O O . ASN A 1 80 ? 1.592 6.113 -9.961 1.00 97.75 80 ASN A O 1
ATOM 621 N N . THR A 1 81 ? 1.627 6.847 -7.846 1.00 96.81 81 THR A N 1
ATOM 622 C CA . THR A 1 81 ? 2.860 7.633 -8.010 1.00 96.81 81 THR A CA 1
ATOM 623 C C . THR A 1 81 ? 4.044 6.764 -8.435 1.00 96.81 81 THR A C 1
ATOM 625 O O . THR A 1 81 ? 4.852 7.186 -9.261 1.00 96.81 81 THR A O 1
ATOM 628 N N . LEU A 1 82 ? 4.150 5.536 -7.913 1.00 95.12 82 LEU A N 1
ATOM 629 C CA . LEU A 1 82 ? 5.179 4.599 -8.359 1.00 95.12 82 LEU A CA 1
ATOM 630 C C . LEU A 1 82 ? 4.974 4.187 -9.825 1.00 95.12 82 LEU A C 1
ATOM 632 O O . LEU A 1 82 ? 5.934 4.179 -10.591 1.00 95.12 82 LEU A O 1
ATOM 636 N N . PHE A 1 83 ? 3.740 3.885 -10.235 1.00 95.06 83 PHE A N 1
ATOM 637 C CA . PHE A 1 83 ? 3.446 3.539 -11.628 1.00 95.06 83 PHE A CA 1
ATOM 638 C C . PHE A 1 83 ? 3.700 4.697 -12.595 1.00 95.06 83 PHE A C 1
ATOM 640 O O . PHE A 1 83 ? 4.301 4.470 -13.638 1.00 95.06 83 PHE A O 1
ATOM 647 N N . GLU A 1 84 ? 3.324 5.925 -12.237 1.00 96.56 84 GLU A N 1
ATOM 648 C CA . GLU A 1 84 ? 3.606 7.127 -13.036 1.00 96.56 84 GLU A CA 1
ATOM 649 C C . GLU A 1 84 ? 5.114 7.337 -13.226 1.00 96.56 84 GLU A C 1
ATOM 651 O O . GLU A 1 84 ? 5.571 7.685 -14.316 1.00 96.56 84 GLU A O 1
ATOM 656 N N . LYS A 1 85 ? 5.910 7.084 -12.179 1.00 94.81 85 LYS A N 1
ATOM 657 C CA . LYS A 1 85 ? 7.371 7.139 -12.271 1.00 94.81 85 LYS A CA 1
ATOM 658 C C . LYS A 1 85 ? 7.908 6.096 -13.256 1.00 94.81 85 LYS A C 1
ATOM 660 O O . LYS A 1 85 ? 8.672 6.451 -14.151 1.00 94.81 85 LYS A O 1
ATOM 665 N N . VAL A 1 86 ? 7.482 4.838 -13.119 1.00 93.38 86 VAL A N 1
ATOM 666 C CA . VAL A 1 86 ? 7.910 3.745 -14.009 1.00 93.38 86 VAL A CA 1
ATOM 667 C C . VAL A 1 86 ? 7.483 4.016 -15.454 1.00 93.38 86 VAL A C 1
ATOM 669 O O . VAL A 1 86 ? 8.265 3.806 -16.374 1.00 93.38 86 VAL A O 1
ATOM 672 N N . GLU A 1 87 ? 6.274 4.533 -15.677 1.00 94.88 87 GLU A N 1
ATOM 673 C CA . GLU A 1 87 ? 5.804 4.935 -17.007 1.00 94.88 87 GLU A CA 1
ATOM 674 C C . GLU A 1 87 ? 6.708 6.012 -17.623 1.00 94.88 87 GLU A C 1
ATOM 676 O O . GLU A 1 87 ? 7.107 5.905 -18.786 1.00 94.88 87 GLU A O 1
ATOM 681 N N . ALA A 1 88 ? 7.078 7.036 -16.850 1.00 94.88 88 ALA A N 1
ATOM 682 C CA . ALA A 1 88 ? 7.988 8.076 -17.312 1.00 94.88 88 ALA A CA 1
ATOM 683 C C . ALA A 1 88 ? 9.371 7.509 -17.679 1.00 94.88 88 ALA A C 1
ATOM 685 O O . ALA A 1 88 ? 9.918 7.860 -18.726 1.00 94.88 88 ALA A O 1
ATOM 686 N N . GLU A 1 89 ? 9.917 6.600 -16.869 1.00 94.38 89 GLU A N 1
ATOM 687 C CA . GLU A 1 89 ? 11.192 5.927 -17.146 1.00 94.38 89 GLU A CA 1
ATOM 688 C C . GLU A 1 89 ? 11.117 5.057 -18.408 1.00 94.38 89 GLU A C 1
ATOM 690 O O . GLU A 1 89 ? 11.994 5.152 -19.269 1.00 94.38 89 GLU A O 1
ATOM 695 N N . VAL A 1 90 ? 10.039 4.284 -18.589 1.00 94.00 90 VAL A N 1
ATOM 696 C CA . VAL A 1 90 ? 9.795 3.498 -19.811 1.00 94.00 90 VAL A CA 1
ATOM 697 C C . VAL A 1 90 ? 9.722 4.406 -21.040 1.00 94.00 90 VAL A C 1
ATOM 699 O O . VAL A 1 90 ? 10.325 4.093 -22.066 1.00 94.00 90 VAL A O 1
ATOM 702 N N . ASN A 1 91 ? 9.057 5.558 -20.943 1.00 96.31 91 ASN A N 1
ATOM 703 C CA . ASN A 1 91 ? 8.983 6.526 -22.038 1.00 96.31 91 ASN A CA 1
ATOM 704 C C . ASN A 1 91 ? 10.354 7.125 -22.387 1.00 96.31 91 ASN A C 1
ATOM 706 O O . ASN A 1 91 ? 10.657 7.322 -23.569 1.00 96.31 91 ASN A O 1
ATOM 710 N N . VAL A 1 92 ? 11.203 7.385 -21.388 1.00 95.25 92 VAL A N 1
ATOM 711 C CA . VAL A 1 92 ? 12.589 7.830 -21.603 1.00 95.25 92 VAL A CA 1
ATOM 712 C C . VAL A 1 92 ? 13.399 6.738 -22.303 1.00 95.25 92 VAL A C 1
ATOM 714 O O . VAL A 1 92 ? 14.045 7.021 -23.313 1.00 95.25 92 VAL A O 1
ATOM 717 N N . VAL A 1 93 ? 13.317 5.491 -21.830 1.00 95.06 93 VAL A N 1
ATOM 718 C CA . VAL A 1 93 ? 13.994 4.337 -22.443 1.00 95.06 93 VAL A CA 1
ATOM 719 C C . VAL A 1 93 ? 13.540 4.133 -23.889 1.00 95.06 93 VAL A C 1
ATOM 721 O O . VAL A 1 93 ? 14.377 3.994 -24.779 1.00 95.06 93 VAL A O 1
ATOM 724 N N . ALA A 1 94 ? 12.233 4.170 -24.151 1.00 95.69 94 ALA A N 1
ATOM 725 C CA . ALA A 1 94 ? 11.671 4.004 -25.489 1.00 95.69 94 ALA A CA 1
ATOM 726 C C . ALA A 1 94 ? 12.087 5.138 -26.441 1.00 95.69 94 ALA A C 1
ATOM 728 O O . ALA A 1 94 ? 12.431 4.894 -27.602 1.00 95.69 94 ALA A O 1
ATOM 729 N N . SER A 1 95 ? 12.109 6.381 -25.950 1.00 96.00 95 SER A N 1
ATOM 730 C CA . SER A 1 95 ? 12.576 7.540 -26.723 1.00 96.00 95 SER A CA 1
ATOM 731 C C . SER A 1 95 ? 14.067 7.436 -27.052 1.00 96.00 95 SER A C 1
ATOM 733 O O . SER A 1 95 ? 14.490 7.740 -28.172 1.00 96.00 95 SER A O 1
ATOM 735 N N . PHE A 1 96 ? 14.868 6.967 -26.094 1.00 94.88 96 PHE A N 1
ATOM 736 C CA . PHE A 1 96 ? 16.296 6.741 -26.278 1.00 94.88 96 PHE A CA 1
ATOM 737 C C . PHE A 1 96 ? 16.564 5.621 -2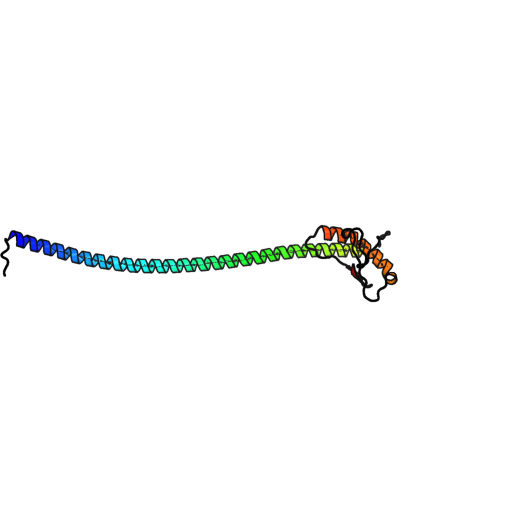7.291 1.00 94.88 96 PHE A C 1
ATOM 739 O O . PHE A 1 96 ? 17.314 5.831 -28.244 1.00 94.88 96 PHE A O 1
ATOM 746 N N . ALA A 1 97 ? 15.870 4.486 -27.165 1.00 93.88 97 ALA A N 1
ATOM 747 C CA . ALA A 1 97 ? 15.930 3.389 -28.130 1.00 93.88 97 ALA A CA 1
ATOM 748 C C . ALA A 1 97 ? 15.563 3.864 -29.545 1.00 93.88 97 ALA A C 1
ATOM 750 O O . ALA A 1 97 ? 16.311 3.638 -30.494 1.00 93.88 97 ALA A O 1
ATOM 751 N N . SER A 1 98 ? 14.470 4.619 -29.686 1.00 94.31 98 SER A N 1
ATOM 752 C CA . SER A 1 98 ? 14.048 5.184 -30.977 1.00 94.31 98 SER A CA 1
ATOM 753 C C . SER A 1 98 ? 15.123 6.085 -31.596 1.00 94.31 98 SER A C 1
ATOM 755 O O . SER A 1 98 ? 15.341 6.059 -32.809 1.00 94.31 98 SER A O 1
ATOM 757 N N . THR A 1 99 ? 15.826 6.861 -30.765 1.00 93.81 99 THR A N 1
ATOM 758 C CA . THR A 1 99 ? 16.924 7.734 -31.200 1.00 93.81 99 THR A CA 1
ATOM 759 C C . THR A 1 99 ? 18.123 6.925 -31.686 1.00 93.81 99 THR A C 1
ATOM 761 O O . THR A 1 99 ? 18.650 7.220 -32.757 1.00 93.81 99 THR A O 1
ATOM 764 N N . ILE A 1 100 ? 18.522 5.887 -30.946 1.00 92.19 100 ILE A N 1
ATOM 765 C CA . ILE A 1 100 ? 19.625 4.997 -31.328 1.00 92.19 100 ILE A CA 1
ATOM 766 C C . ILE A 1 100 ? 19.316 4.288 -32.650 1.00 92.19 100 ILE A C 1
ATOM 768 O O . ILE A 1 100 ? 20.141 4.316 -33.560 1.00 92.19 100 ILE A O 1
ATOM 772 N N . TRP A 1 101 ? 18.120 3.708 -32.794 1.00 92.00 101 TRP A N 1
ATOM 773 C CA . TRP A 1 101 ? 17.736 3.003 -34.023 1.00 92.00 101 TRP A CA 1
ATOM 774 C C . TRP A 1 101 ? 17.595 3.931 -35.232 1.00 92.00 101 TRP A C 1
ATOM 776 O O . TRP A 1 101 ? 17.846 3.508 -36.359 1.00 92.00 101 TRP A O 1
ATOM 786 N N . SER A 1 102 ? 17.251 5.202 -35.016 1.00 93.44 102 SER A N 1
ATOM 787 C CA . SER A 1 102 ? 17.179 6.199 -36.092 1.00 93.44 102 SER A CA 1
ATOM 788 C C . SER A 1 102 ? 18.540 6.807 -36.446 1.00 93.44 102 SER A C 1
ATOM 790 O O . SER A 1 102 ? 18.732 7.263 -37.572 1.00 93.44 102 SER A O 1
ATOM 792 N N . ASN A 1 103 ? 19.480 6.847 -35.499 1.00 91.38 103 ASN A N 1
ATOM 793 C CA . ASN A 1 103 ? 20.808 7.426 -35.678 1.00 91.38 103 ASN A CA 1
ATOM 794 C C . ASN A 1 103 ? 21.878 6.584 -34.955 1.00 91.38 103 ASN A C 1
ATOM 796 O O . ASN A 1 103 ? 22.267 6.919 -33.829 1.00 91.38 103 ASN A O 1
ATOM 800 N N . PRO A 1 104 ? 22.359 5.500 -35.595 1.00 86.56 104 PRO A N 1
ATOM 801 C CA . PRO A 1 104 ? 23.304 4.575 -34.985 1.00 86.56 104 PRO A CA 1
ATOM 802 C C . PRO A 1 104 ? 24.616 5.258 -34.572 1.00 86.56 104 PRO A C 1
ATOM 804 O O . PRO A 1 104 ? 25.191 6.026 -35.354 1.00 86.56 104 PRO A O 1
ATOM 807 N N . PRO A 1 105 ? 25.137 4.978 -33.367 1.00 81.44 105 PRO A N 1
ATOM 808 C CA . PRO A 1 105 ? 26.419 5.509 -32.935 1.00 81.44 105 PRO A CA 1
ATOM 809 C C . PRO A 1 105 ? 27.575 4.894 -33.732 1.00 81.44 105 PRO A C 1
ATOM 811 O O . PRO A 1 105 ? 27.527 3.759 -34.193 1.00 81.44 105 PRO A O 1
ATOM 814 N N . SER A 1 106 ? 28.669 5.642 -33.865 1.00 76.88 106 SER A N 1
ATOM 815 C CA . SER A 1 106 ? 29.838 5.231 -34.656 1.00 76.88 106 SER A CA 1
ATOM 816 C C . SER A 1 106 ? 30.772 4.245 -33.945 1.00 76.88 106 SER A C 1
ATOM 818 O O . SER A 1 106 ? 31.681 3.699 -34.572 1.00 76.88 106 SER A O 1
ATOM 820 N N . ARG A 1 107 ? 30.592 4.032 -32.636 1.00 75.69 107 ARG A N 1
ATOM 821 C CA . ARG A 1 107 ? 31.398 3.111 -31.828 1.00 75.69 107 ARG A CA 1
ATOM 822 C C . ARG A 1 107 ? 30.487 2.237 -30.980 1.00 75.69 107 ARG A C 1
ATOM 824 O O . ARG A 1 107 ? 29.683 2.752 -30.210 1.00 75.69 107 ARG A O 1
ATOM 831 N N . TYR A 1 108 ? 30.716 0.934 -31.065 1.00 78.19 108 TYR A N 1
ATOM 832 C CA . TYR A 1 108 ? 29.986 -0.074 -30.308 1.00 78.19 108 TYR A CA 1
ATOM 833 C C . TYR A 1 108 ? 30.840 -0.636 -29.174 1.00 78.19 108 TYR A C 1
ATOM 835 O O . TYR A 1 108 ? 32.070 -0.701 -29.282 1.00 78.19 108 TYR A O 1
ATOM 843 N N . ARG A 1 109 ? 30.186 -1.023 -28.076 1.00 78.06 109 ARG A N 1
ATOM 844 C CA . ARG A 1 109 ? 30.827 -1.718 -26.955 1.00 78.06 109 ARG A CA 1
ATOM 845 C C . ARG A 1 109 ? 30.749 -3.226 -27.179 1.00 78.06 109 ARG A C 1
ATOM 847 O O . ARG A 1 109 ? 29.887 -3.720 -27.910 1.00 78.06 109 ARG A O 1
ATOM 854 N N . HIS A 1 110 ? 31.671 -3.957 -26.560 1.00 83.88 110 HIS A N 1
ATOM 855 C CA . HIS A 1 110 ? 31.558 -5.408 -26.505 1.00 83.88 110 HIS A CA 1
ATOM 856 C C . HIS A 1 110 ? 30.273 -5.784 -25.752 1.00 83.88 110 HIS A C 1
ATOM 858 O O . HIS A 1 110 ? 29.925 -5.134 -24.771 1.00 83.88 110 HIS A O 1
ATOM 864 N N . SER A 1 111 ? 29.546 -6.778 -26.259 1.00 87.44 111 SER A N 1
ATOM 865 C CA . SER A 1 111 ? 28.307 -7.272 -25.658 1.00 87.44 111 SER A CA 1
ATOM 866 C C . SER A 1 111 ? 28.530 -8.681 -25.153 1.00 87.44 111 SER A C 1
ATOM 868 O O . SER A 1 111 ? 29.031 -9.508 -25.910 1.00 87.44 111 SER A O 1
ATOM 870 N N . TYR A 1 112 ? 28.108 -8.928 -23.918 1.00 90.06 112 TYR A N 1
ATOM 871 C CA . TYR A 1 112 ? 28.221 -10.219 -23.255 1.00 90.06 112 TYR A CA 1
ATOM 872 C C . TYR A 1 112 ? 26.944 -11.028 -23.461 1.00 90.06 112 TYR A C 1
ATOM 874 O O . TYR A 1 112 ? 25.836 -10.519 -23.262 1.00 90.06 112 TYR A O 1
ATOM 882 N N . SER A 1 113 ? 27.092 -12.282 -23.872 1.00 91.06 113 SER A N 1
ATOM 883 C CA . SER A 1 113 ? 26.005 -13.260 -23.830 1.00 91.06 113 SER A CA 1
ATOM 884 C C . SER A 1 113 ? 25.614 -13.540 -22.376 1.00 91.06 113 SER A C 1
ATOM 886 O O . SER A 1 113 ? 26.435 -13.409 -21.474 1.00 91.06 113 SER A O 1
ATOM 888 N N . GLN A 1 114 ? 24.387 -14.001 -22.128 1.00 89.06 114 GLN A N 1
ATOM 889 C CA . GLN A 1 114 ? 23.982 -14.506 -20.808 1.00 89.06 114 GLN A CA 1
ATOM 890 C C . GLN A 1 114 ? 24.866 -15.665 -20.295 1.00 89.06 114 GLN A C 1
ATOM 892 O O . GLN A 1 114 ? 24.908 -15.924 -19.093 1.00 89.06 114 GLN A O 1
ATOM 897 N N . GLU A 1 115 ? 25.559 -16.369 -21.191 1.00 88.88 115 GLU A N 1
ATOM 898 C CA . GLU A 1 115 ? 26.503 -17.444 -20.850 1.00 88.88 115 GLU A CA 1
ATOM 899 C C . GLU A 1 115 ? 27.909 -16.930 -20.484 1.00 88.88 115 GLU A C 1
ATOM 901 O O . GLU A 1 115 ? 28.732 -17.696 -19.982 1.00 88.88 115 GLU A O 1
ATOM 906 N N . GLU A 1 116 ? 28.193 -15.651 -20.734 1.00 88.94 116 GLU A N 1
ATOM 907 C CA . GLU A 1 116 ? 29.475 -15.006 -20.458 1.00 88.94 116 GLU A CA 1
ATOM 908 C C . GLU A 1 116 ? 29.360 -14.153 -19.190 1.00 88.94 116 GLU A C 1
ATOM 910 O O . GLU A 1 116 ? 28.413 -13.387 -19.030 1.00 88.94 116 GLU A O 1
ATOM 915 N N . GLU A 1 117 ? 30.329 -14.267 -18.280 1.00 87.25 117 GLU A N 1
ATOM 916 C CA . GLU A 1 117 ? 30.381 -13.431 -17.077 1.00 87.25 117 GLU A CA 1
ATOM 917 C C . GLU A 1 117 ? 31.103 -12.109 -17.395 1.00 87.25 117 GLU A C 1
ATOM 919 O O . GLU A 1 117 ? 32.287 -12.141 -17.750 1.00 87.25 117 GLU A O 1
ATOM 924 N N . PRO A 1 118 ? 30.431 -10.945 -17.294 1.00 89.31 118 PRO A N 1
ATOM 925 C CA . PRO A 1 118 ? 31.088 -9.658 -17.479 1.00 89.31 118 PRO A CA 1
ATOM 926 C C . PRO A 1 118 ? 32.093 -9.364 -16.363 1.00 89.31 118 PRO A C 1
ATOM 928 O O . PRO A 1 118 ? 31.895 -9.764 -15.219 1.00 89.31 118 PRO A O 1
ATOM 931 N N . GLU A 1 119 ? 33.127 -8.575 -16.667 1.00 87.50 119 GLU A N 1
ATOM 932 C CA . GLU A 1 119 ? 34.101 -8.126 -15.657 1.00 87.50 119 GLU A CA 1
ATOM 933 C C . GLU A 1 119 ? 33.448 -7.320 -14.516 1.00 87.50 119 GLU A C 1
ATOM 935 O O . GLU A 1 119 ? 33.874 -7.411 -13.365 1.00 87.50 119 GLU A O 1
ATOM 940 N N . ASP A 1 120 ? 32.404 -6.548 -14.834 1.00 88.62 120 ASP A N 1
ATOM 941 C CA . ASP A 1 120 ? 31.559 -5.840 -13.872 1.00 88.62 120 ASP A CA 1
ATOM 942 C C . ASP A 1 120 ? 30.082 -5.989 -14.265 1.00 88.62 120 ASP A C 1
ATOM 944 O O . ASP A 1 120 ? 29.620 -5.436 -15.267 1.00 88.62 120 ASP A O 1
ATOM 948 N N . ILE A 1 121 ? 29.337 -6.729 -13.441 1.00 85.75 121 ILE A N 1
ATOM 949 C CA . ILE A 1 121 ? 27.916 -7.040 -13.644 1.00 85.75 121 ILE A CA 1
ATOM 950 C C . ILE A 1 121 ? 26.989 -5.818 -13.535 1.00 85.75 121 ILE A C 1
ATOM 952 O O . ILE A 1 121 ? 25.828 -5.909 -13.923 1.00 85.75 121 ILE A O 1
ATOM 956 N N . TYR A 1 122 ? 27.466 -4.688 -13.001 1.00 85.88 122 TYR A N 1
ATOM 957 C CA . TYR A 1 122 ? 26.694 -3.444 -12.903 1.00 85.88 122 TYR A CA 1
ATOM 958 C C . TYR A 1 122 ? 27.035 -2.442 -14.011 1.00 85.88 122 TYR A C 1
ATOM 960 O O . TYR A 1 122 ? 26.333 -1.443 -14.165 1.00 85.88 122 TYR A O 1
ATOM 968 N N . ALA A 1 123 ? 28.096 -2.692 -14.782 1.00 87.19 123 ALA A N 1
ATOM 969 C CA . ALA A 1 123 ? 28.580 -1.783 -15.819 1.00 87.19 123 ALA A CA 1
ATOM 970 C C . ALA A 1 123 ? 28.144 -2.169 -17.241 1.00 87.19 123 ALA A C 1
ATOM 972 O O . ALA A 1 123 ? 28.510 -1.479 -18.195 1.00 87.19 123 ALA A O 1
ATOM 973 N N . THR A 1 124 ? 27.385 -3.254 -17.408 1.00 89.38 124 THR A N 1
ATOM 974 C CA . THR A 1 124 ? 26.892 -3.693 -18.718 1.00 89.38 124 THR A CA 1
ATOM 975 C C . THR A 1 124 ? 25.655 -4.580 -18.599 1.00 89.38 124 THR A C 1
ATOM 977 O O . THR A 1 124 ? 25.473 -5.263 -17.591 1.00 89.38 124 THR A O 1
ATOM 980 N N . SER A 1 125 ? 24.809 -4.586 -19.631 1.00 91.69 125 SER A N 1
ATOM 981 C CA . SER A 1 125 ? 23.731 -5.570 -19.782 1.00 91.69 125 SER A CA 1
ATOM 982 C C . SER A 1 125 ? 24.154 -6.747 -20.663 1.00 91.69 125 SER A C 1
ATOM 984 O O . SER A 1 125 ? 25.011 -6.622 -21.547 1.00 91.69 125 SER A O 1
ATOM 986 N N . VAL A 1 126 ? 23.511 -7.893 -20.440 1.00 93.25 126 VAL A N 1
ATOM 987 C CA . VAL A 1 126 ? 23.723 -9.129 -21.205 1.00 93.25 126 VAL A CA 1
ATOM 988 C C . VAL A 1 126 ? 22.606 -9.337 -22.218 1.00 93.25 126 VAL A C 1
ATOM 990 O O . V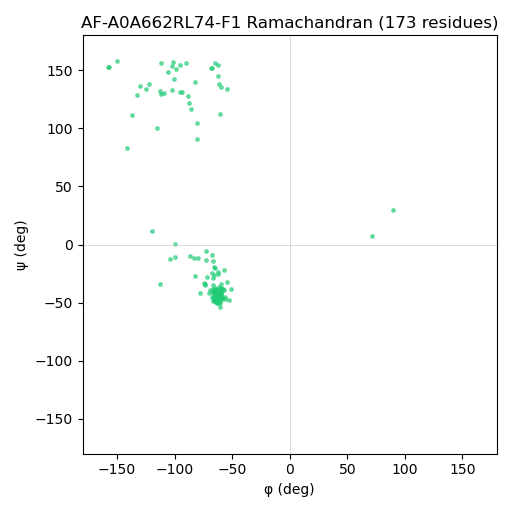AL A 1 126 ? 21.489 -8.882 -22.001 1.00 93.25 126 VAL A O 1
ATOM 993 N N . TYR A 1 127 ? 22.885 -10.051 -23.306 1.00 94.38 127 TYR A N 1
ATOM 994 C CA . TYR A 1 127 ? 21.871 -10.399 -24.303 1.00 94.38 127 TYR A CA 1
ATOM 995 C C . TYR A 1 127 ? 21.560 -11.899 -24.328 1.00 94.38 127 TYR A C 1
ATOM 997 O O . TYR A 1 127 ? 22.378 -12.748 -23.967 1.00 94.38 127 TYR A O 1
ATOM 1005 N N . VAL A 1 128 ? 20.365 -12.217 -24.817 1.00 94.88 128 VAL A N 1
ATOM 1006 C CA . VAL A 1 128 ? 19.865 -13.562 -25.104 1.00 94.88 128 VAL A CA 1
ATOM 1007 C C . VAL A 1 128 ? 19.303 -13.569 -26.522 1.00 94.88 128 VAL A C 1
ATOM 1009 O O . VAL A 1 128 ? 18.596 -12.644 -26.922 1.00 94.88 128 VAL A O 1
ATOM 1012 N N . LEU A 1 129 ? 19.604 -14.618 -27.286 1.00 94.81 129 LEU A N 1
ATOM 1013 C CA . LEU A 1 129 ? 19.067 -14.811 -28.631 1.00 94.81 129 LEU A CA 1
ATOM 1014 C C . LEU A 1 129 ? 17.906 -15.804 -28.620 1.00 94.81 129 LEU A C 1
ATOM 1016 O O . LEU A 1 129 ? 17.926 -16.810 -27.908 1.00 94.81 129 LEU A O 1
ATOM 1020 N N . ALA A 1 130 ? 16.898 -15.536 -29.445 1.00 94.25 130 ALA A N 1
ATOM 1021 C CA . ALA A 1 130 ? 15.810 -16.467 -29.684 1.00 94.25 130 ALA A CA 1
ATOM 1022 C C . ALA A 1 130 ? 16.328 -17.774 -30.324 1.00 94.25 130 ALA A C 1
ATOM 1024 O O . ALA A 1 130 ? 17.349 -17.774 -31.023 1.00 94.25 130 ALA A O 1
ATOM 1025 N N . PRO A 1 131 ? 15.622 -18.906 -30.142 1.00 91.94 131 PRO A N 1
ATOM 1026 C CA . PRO A 1 131 ? 16.023 -20.170 -30.747 1.00 91.94 131 PRO A CA 1
ATOM 1027 C C . PRO A 1 131 ? 16.203 -20.049 -32.267 1.00 91.94 131 PRO A C 1
ATOM 1029 O O . PRO A 1 131 ? 15.329 -19.530 -32.960 1.00 91.94 131 PRO A O 1
ATOM 1032 N N . ASN A 1 132 ? 17.305 -20.598 -32.785 1.00 91.44 132 ASN A N 1
ATOM 1033 C CA . ASN A 1 132 ? 17.707 -20.568 -34.201 1.00 91.44 132 ASN A CA 1
ATOM 1034 C C . ASN A 1 132 ? 18.190 -19.210 -34.745 1.00 91.44 132 ASN A C 1
ATOM 1036 O O . ASN A 1 132 ? 18.448 -19.110 -35.945 1.00 91.44 132 ASN A O 1
ATOM 1040 N N . VAL A 1 133 ? 18.356 -18.187 -33.903 1.00 93.31 133 VAL A N 1
ATOM 1041 C CA . VAL A 1 133 ? 19.010 -16.929 -34.290 1.00 93.31 133 VAL A CA 1
ATOM 1042 C C . VAL A 1 133 ? 20.516 -17.048 -34.051 1.00 93.31 133 VAL A C 1
ATOM 1044 O O . VAL A 1 133 ? 20.947 -17.420 -32.962 1.00 93.31 133 VAL A O 1
ATOM 1047 N N . THR A 1 134 ? 21.330 -16.749 -35.067 1.00 91.75 134 THR A N 1
ATOM 1048 C CA . THR A 1 134 ? 22.797 -16.732 -34.941 1.00 91.75 134 THR A CA 1
ATOM 1049 C C . THR A 1 134 ? 23.312 -15.310 -34.742 1.00 91.75 134 THR A C 1
ATOM 1051 O O . THR A 1 134 ? 22.725 -14.353 -35.249 1.00 91.75 134 THR A O 1
ATOM 1054 N N . ILE A 1 135 ? 24.445 -15.162 -34.049 1.00 89.31 135 ILE A N 1
ATOM 1055 C CA . ILE A 1 135 ? 25.077 -13.855 -33.796 1.00 89.31 135 ILE A CA 1
ATOM 1056 C C . ILE A 1 135 ? 25.394 -13.140 -35.115 1.00 89.31 135 ILE A C 1
ATOM 1058 O O . ILE A 1 135 ? 25.223 -11.931 -35.222 1.00 89.31 135 ILE A O 1
ATOM 1062 N N . GLU A 1 136 ? 25.828 -13.869 -36.143 1.00 91.19 136 GLU A N 1
ATOM 1063 C CA . GLU A 1 136 ? 26.138 -13.315 -37.465 1.00 91.19 136 GLU A CA 1
ATOM 1064 C C . GLU A 1 136 ? 24.918 -12.670 -38.123 1.00 91.19 136 GLU A C 1
ATOM 1066 O O . GLU A 1 136 ? 25.067 -11.647 -38.787 1.00 91.19 136 GLU A O 1
ATOM 1071 N N . ALA A 1 137 ? 23.728 -13.248 -37.933 1.00 91.50 137 ALA A N 1
ATOM 1072 C CA . ALA A 1 137 ? 22.495 -12.757 -38.539 1.00 91.50 137 ALA A CA 1
ATOM 1073 C C . ALA A 1 137 ? 22.015 -11.440 -37.913 1.00 91.50 137 ALA A C 1
ATOM 1075 O O . ALA A 1 137 ? 21.366 -10.648 -38.590 1.00 91.50 137 ALA A O 1
ATOM 1076 N N . VAL A 1 138 ? 22.352 -11.199 -36.642 1.00 93.12 138 VAL A N 1
ATOM 1077 C CA . VAL A 1 138 ? 21.862 -10.046 -35.868 1.00 93.12 138 VAL A CA 1
ATOM 1078 C C . VAL A 1 138 ? 22.975 -9.120 -35.384 1.00 93.12 138 VAL A C 1
ATOM 1080 O O . VAL A 1 138 ? 22.729 -8.236 -34.573 1.00 93.12 138 VAL A O 1
ATOM 1083 N N . ARG A 1 139 ? 24.206 -9.292 -35.879 1.00 90.19 139 ARG A N 1
ATOM 1084 C CA . ARG A 1 139 ? 25.409 -8.606 -35.380 1.00 90.19 139 ARG A CA 1
ATOM 1085 C C . ARG A 1 139 ? 25.264 -7.088 -35.310 1.00 90.19 139 ARG A C 1
ATOM 1087 O O . ARG A 1 139 ? 25.606 -6.495 -34.292 1.00 90.19 139 ARG A O 1
ATOM 1094 N N . GLU A 1 140 ? 24.758 -6.471 -36.373 1.00 89.06 140 GLU A N 1
ATOM 1095 C CA . GLU A 1 140 ? 24.597 -5.013 -36.443 1.00 89.06 140 GLU A CA 1
ATOM 1096 C C . GLU A 1 140 ? 23.578 -4.505 -35.417 1.00 89.06 140 GLU A C 1
ATOM 1098 O O . GLU A 1 140 ? 23.827 -3.522 -34.724 1.00 89.06 140 GLU A O 1
ATOM 1103 N N . GLU A 1 141 ? 22.457 -5.209 -35.251 1.00 90.44 141 GLU A N 1
ATOM 1104 C CA . GLU A 1 141 ? 21.438 -4.837 -34.269 1.00 90.44 141 GLU A CA 1
ATOM 1105 C C . GLU A 1 141 ? 21.870 -5.159 -32.834 1.00 90.44 141 GLU A C 1
ATOM 1107 O O . GLU A 1 141 ? 21.582 -4.405 -31.907 1.00 90.44 141 GLU A O 1
ATOM 1112 N N . LEU A 1 142 ? 22.643 -6.227 -32.636 1.00 91.50 142 LEU A N 1
ATOM 1113 C CA . LEU A 1 142 ? 23.256 -6.539 -31.351 1.00 91.50 142 LEU A CA 1
ATOM 1114 C C . LEU A 1 142 ? 24.231 -5.431 -30.933 1.00 91.50 142 LEU A C 1
ATOM 1116 O O . LEU A 1 142 ? 24.186 -4.963 -29.795 1.00 91.50 142 LEU A O 1
ATOM 1120 N N . HIS A 1 143 ? 25.064 -4.960 -31.860 1.00 90.06 143 HIS A N 1
ATOM 1121 C CA . HIS A 1 143 ? 25.940 -3.815 -31.637 1.00 90.06 143 HIS A CA 1
ATOM 1122 C C . HIS A 1 143 ? 25.153 -2.546 -31.309 1.00 90.06 143 HIS A C 1
ATOM 1124 O O . HIS A 1 143 ? 25.491 -1.853 -30.349 1.00 90.06 143 HIS A O 1
ATOM 1130 N N . LEU A 1 144 ? 24.068 -2.291 -32.035 1.00 90.44 144 LEU A N 1
ATOM 1131 C CA . LEU A 1 144 ? 23.176 -1.163 -31.796 1.00 90.44 144 LEU A CA 1
ATOM 1132 C C . LEU A 1 144 ? 22.541 -1.213 -30.397 1.00 90.44 144 LEU A C 1
ATOM 1134 O O . LEU A 1 144 ? 22.595 -0.236 -29.651 1.00 90.44 144 LEU A O 1
ATOM 1138 N N . SER A 1 145 ? 22.025 -2.379 -30.000 1.00 91.75 145 SER A N 1
ATOM 1139 C CA . SER A 1 145 ? 21.417 -2.601 -28.685 1.00 91.75 145 SER A CA 1
ATOM 1140 C C . SER A 1 145 ? 22.395 -2.402 -27.523 1.00 91.75 145 SER A C 1
ATOM 1142 O O . SER A 1 145 ? 21.967 -2.033 -26.435 1.00 91.75 145 SER A O 1
ATOM 1144 N N . SER A 1 146 ? 23.708 -2.574 -27.737 1.00 91.25 146 SER A N 1
ATOM 1145 C CA . SER A 1 146 ? 24.725 -2.352 -26.694 1.00 91.25 146 SER A CA 1
ATOM 1146 C C . SER A 1 146 ? 24.772 -0.911 -26.188 1.00 91.25 146 SER A C 1
ATOM 1148 O O . SER A 1 146 ? 25.181 -0.659 -25.059 1.00 91.25 146 SER A O 1
ATOM 1150 N N . SER A 1 147 ? 24.313 0.046 -26.997 1.00 91.56 147 SER A N 1
ATOM 1151 C CA . SER A 1 147 ? 24.222 1.447 -26.593 1.00 91.56 147 SER A CA 1
ATOM 1152 C C . SER A 1 147 ? 23.094 1.706 -25.592 1.00 91.56 147 SER A C 1
ATOM 1154 O O . SER A 1 147 ? 23.101 2.746 -24.942 1.00 91.56 147 SER A O 1
ATOM 1156 N N . MET A 1 148 ? 22.167 0.759 -25.404 1.00 92.88 148 MET A N 1
ATOM 1157 C CA . MET A 1 148 ? 21.134 0.855 -24.368 1.00 92.88 148 MET A CA 1
ATOM 1158 C C . MET A 1 148 ? 21.713 0.820 -22.949 1.00 92.88 148 MET A C 1
ATOM 1160 O O . MET A 1 148 ? 21.077 1.344 -22.039 1.00 92.88 148 MET A O 1
ATOM 1164 N N . ASP A 1 149 ? 22.934 0.307 -22.755 1.00 92.31 149 ASP A N 1
ATOM 1165 C CA . ASP A 1 149 ? 23.635 0.346 -21.462 1.00 92.31 149 ASP A CA 1
ATOM 1166 C C . ASP A 1 149 ? 23.734 1.773 -20.899 1.00 92.31 149 ASP A C 1
ATOM 1168 O O . ASP A 1 149 ? 23.636 1.967 -19.687 1.00 92.31 149 ASP A O 1
ATOM 1172 N N . ASP A 1 150 ? 23.843 2.784 -21.771 1.00 92.00 150 ASP A N 1
ATOM 1173 C CA . ASP A 1 150 ? 23.936 4.193 -21.372 1.00 92.00 150 ASP A CA 1
ATOM 1174 C C . ASP A 1 150 ? 22.656 4.721 -20.700 1.00 92.00 150 ASP A C 1
ATOM 1176 O O . ASP A 1 150 ? 22.722 5.723 -19.988 1.00 92.00 150 ASP A O 1
ATOM 1180 N N . ILE A 1 151 ? 21.509 4.052 -20.887 1.00 93.75 151 ILE A N 1
ATOM 1181 C CA . ILE A 1 151 ? 20.249 4.391 -20.212 1.00 93.75 151 ILE A CA 1
ATOM 1182 C C . ILE A 1 151 ? 19.803 3.317 -19.209 1.00 93.75 151 ILE A C 1
ATOM 1184 O O . ILE A 1 151 ? 19.277 3.658 -18.152 1.00 93.75 151 ILE A O 1
ATOM 1188 N N . PHE A 1 152 ? 20.060 2.034 -19.477 1.00 94.25 152 PHE A N 1
ATOM 1189 C CA . PHE A 1 152 ? 19.685 0.929 -18.591 1.00 94.25 152 PHE A CA 1
ATOM 1190 C C . PHE A 1 152 ? 20.406 0.998 -17.247 1.00 94.25 152 PHE A C 1
ATOM 1192 O O . PHE A 1 152 ? 19.757 0.939 -16.204 1.00 94.25 152 PHE A O 1
ATOM 1199 N N . ILE A 1 153 ? 21.731 1.170 -17.264 1.00 92.81 153 ILE A N 1
ATOM 1200 C CA . ILE A 1 153 ? 22.557 1.185 -16.051 1.00 92.81 153 ILE A CA 1
ATOM 1201 C C . ILE A 1 153 ? 22.143 2.315 -15.098 1.00 92.81 153 ILE A C 1
ATOM 1203 O O . ILE A 1 153 ? 21.849 2.023 -13.937 1.00 92.81 153 ILE A O 1
ATOM 1207 N N . PRO A 1 154 ? 22.078 3.595 -15.526 1.00 93.75 154 PRO A N 1
ATOM 1208 C CA . PRO A 1 154 ? 21.711 4.665 -14.609 1.00 93.75 154 PRO A CA 1
ATOM 1209 C C . PRO A 1 154 ? 20.260 4.572 -14.128 1.00 93.75 154 PRO A C 1
ATOM 1211 O O . PRO A 1 154 ? 20.018 4.900 -12.971 1.00 93.75 154 PRO A O 1
ATOM 1214 N N . ILE A 1 155 ? 19.299 4.126 -14.947 1.00 93.75 155 ILE A N 1
ATOM 1215 C CA . ILE A 1 155 ? 17.911 3.965 -14.479 1.00 93.75 155 ILE A CA 1
ATOM 1216 C C . ILE A 1 155 ? 17.837 2.856 -13.425 1.00 93.75 155 ILE A C 1
ATOM 1218 O O . ILE A 1 155 ? 17.323 3.087 -12.334 1.00 93.75 155 ILE A O 1
ATOM 1222 N N . TYR A 1 156 ? 18.432 1.692 -13.696 1.00 92.00 156 TYR A N 1
ATOM 1223 C CA . TYR A 1 156 ? 18.455 0.581 -12.745 1.00 92.00 156 TYR A CA 1
ATOM 1224 C C . TYR A 1 156 ? 19.163 0.947 -11.430 1.00 92.00 156 TYR A C 1
ATOM 1226 O O . TYR A 1 156 ? 18.680 0.621 -10.350 1.00 92.00 156 TYR A O 1
ATOM 1234 N N . ALA A 1 157 ? 20.279 1.678 -11.499 1.00 92.25 157 ALA A N 1
ATOM 1235 C CA . ALA A 1 157 ? 21.015 2.105 -10.310 1.00 92.25 157 ALA A CA 1
ATOM 1236 C C . ALA A 1 157 ? 20.254 3.133 -9.448 1.00 92.25 157 ALA A C 1
ATOM 1238 O O . ALA A 1 157 ? 20.531 3.243 -8.253 1.00 92.25 157 ALA A O 1
ATOM 1239 N N . ASN A 1 158 ? 19.324 3.897 -10.035 1.00 91.62 158 ASN A N 1
ATOM 1240 C CA . ASN A 1 158 ? 18.598 4.969 -9.346 1.00 91.62 158 ASN A CA 1
ATOM 1241 C C . ASN A 1 158 ? 17.152 4.609 -8.969 1.00 91.62 158 ASN A C 1
ATOM 1243 O O . ASN A 1 158 ? 16.555 5.334 -8.167 1.00 91.62 158 ASN A O 1
ATOM 1247 N N . ASP A 1 159 ? 16.585 3.518 -9.492 1.00 91.44 159 ASP A N 1
ATOM 1248 C CA . ASP A 1 159 ? 15.263 3.040 -9.085 1.00 91.44 159 ASP A CA 1
ATOM 1249 C C . ASP A 1 159 ? 15.306 1.662 -8.398 1.00 91.44 159 ASP A C 1
ATOM 1251 O O . ASP A 1 159 ? 15.312 0.629 -9.070 1.00 91.44 159 ASP A O 1
ATOM 1255 N N . PRO A 1 160 ? 15.236 1.613 -7.052 1.00 89.88 160 PRO A N 1
ATOM 1256 C CA . PRO A 1 160 ? 15.198 0.351 -6.317 1.00 89.88 160 PRO A CA 1
ATOM 1257 C C . PRO A 1 160 ? 13.904 -0.456 -6.525 1.00 89.88 160 PRO A C 1
ATOM 1259 O O . PRO A 1 160 ? 13.826 -1.595 -6.069 1.00 89.88 160 PRO A O 1
ATOM 1262 N N . ASN A 1 161 ? 12.876 0.107 -7.169 1.00 88.75 161 ASN A N 1
ATOM 1263 C CA . ASN A 1 161 ? 11.622 -0.590 -7.464 1.00 88.75 161 ASN A CA 1
ATOM 1264 C C . ASN A 1 161 ? 11.678 -1.379 -8.779 1.00 88.75 161 ASN A C 1
ATOM 1266 O O . ASN A 1 161 ? 10.768 -2.164 -9.059 1.00 88.75 161 ASN A O 1
ATOM 1270 N N . LEU A 1 162 ? 12.723 -1.193 -9.590 1.00 89.00 162 LEU A N 1
ATOM 1271 C CA . LEU A 1 162 ? 12.905 -1.939 -10.827 1.00 89.00 162 LEU A CA 1
ATOM 1272 C C . LEU A 1 162 ? 13.642 -3.247 -10.557 1.00 89.00 162 LEU A C 1
ATOM 1274 O O . LEU A 1 162 ? 14.777 -3.270 -10.094 1.00 89.00 162 LEU A O 1
ATOM 1278 N N . ALA A 1 163 ? 13.004 -4.362 -10.907 1.00 90.25 163 ALA A N 1
ATOM 1279 C CA . ALA A 1 163 ? 13.651 -5.665 -10.828 1.00 90.25 163 ALA A CA 1
ATOM 1280 C C . ALA A 1 163 ? 14.613 -5.897 -12.001 1.00 90.25 163 ALA A C 1
ATOM 1282 O O . ALA A 1 163 ? 15.675 -6.488 -11.820 1.00 90.25 163 ALA A O 1
ATOM 1283 N N . ARG A 1 164 ? 14.204 -5.498 -13.214 1.00 90.00 164 ARG A N 1
ATOM 1284 C CA . ARG A 1 164 ? 14.935 -5.665 -14.481 1.00 90.00 164 ARG A CA 1
ATOM 1285 C C . ARG A 1 164 ? 14.455 -4.628 -15.488 1.00 90.00 164 ARG A C 1
ATOM 1287 O O . ARG A 1 164 ? 13.288 -4.243 -15.457 1.00 90.00 164 ARG A O 1
ATOM 1294 N N . ILE A 1 165 ? 15.329 -4.262 -16.413 1.00 93.06 165 ILE A N 1
ATOM 1295 C CA . ILE A 1 165 ? 15.012 -3.462 -17.597 1.00 93.06 165 ILE A CA 1
ATOM 1296 C C . ILE A 1 165 ? 15.481 -4.279 -18.791 1.00 93.06 165 ILE A C 1
ATOM 1298 O O . ILE A 1 165 ? 16.573 -4.837 -18.730 1.00 93.06 165 ILE A O 1
ATOM 1302 N N . TYR A 1 166 ? 14.650 -4.388 -19.825 1.00 93.31 166 TYR A N 1
ATOM 1303 C CA . TYR A 1 16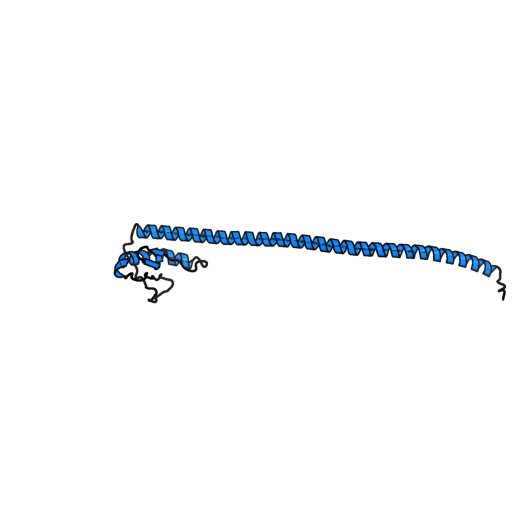6 ? 15.022 -5.091 -21.043 1.00 93.31 166 TYR A CA 1
ATOM 1304 C C . TYR A 1 166 ? 14.328 -4.511 -22.277 1.00 93.31 166 TYR A C 1
ATOM 1306 O O . TYR A 1 166 ? 13.267 -3.890 -22.182 1.00 93.31 166 TYR A O 1
ATOM 1314 N N . ILE A 1 167 ? 14.913 -4.756 -23.444 1.00 93.69 167 ILE A N 1
ATOM 1315 C CA . ILE A 1 167 ? 14.350 -4.515 -24.768 1.00 93.69 167 ILE A CA 1
ATOM 1316 C C . ILE A 1 167 ? 14.319 -5.827 -25.554 1.00 93.69 167 ILE A C 1
ATOM 1318 O O . ILE A 1 167 ? 15.256 -6.622 -25.512 1.00 93.69 167 ILE A O 1
ATOM 1322 N N . GLY A 1 168 ? 13.218 -6.058 -26.265 1.00 94.19 168 GLY A N 1
ATOM 1323 C CA . GLY A 1 168 ? 13.083 -7.151 -27.223 1.00 94.19 168 GLY A CA 1
ATOM 1324 C C . GLY A 1 168 ? 13.052 -6.601 -28.644 1.00 94.19 168 GLY A C 1
ATOM 1325 O O . GLY A 1 168 ? 12.286 -5.677 -28.917 1.00 94.19 168 GLY A O 1
ATOM 1326 N N . THR A 1 169 ? 13.859 -7.159 -29.542 1.00 93.50 169 THR A N 1
ATOM 1327 C CA . THR A 1 169 ? 13.890 -6.785 -30.962 1.00 93.50 169 THR A CA 1
ATOM 1328 C C . THR A 1 169 ? 13.136 -7.795 -31.826 1.00 93.50 169 THR A C 1
ATOM 1330 O O . THR A 1 169 ? 12.994 -8.968 -31.471 1.00 93.50 169 THR A O 1
ATOM 1333 N N . GLU A 1 170 ? 12.692 -7.364 -33.009 1.00 92.50 170 GLU A N 1
ATOM 1334 C CA . GLU A 1 170 ? 12.035 -8.247 -33.986 1.00 92.50 170 GLU A CA 1
ATOM 1335 C C . GLU A 1 170 ? 12.981 -9.317 -34.552 1.00 92.50 170 GLU A C 1
ATOM 1337 O O . GLU A 1 170 ? 12.537 -10.400 -34.933 1.00 92.50 170 GLU A O 1
ATOM 1342 N N . SER A 1 171 ? 14.291 -9.049 -34.563 1.00 92.81 171 SER A N 1
ATOM 1343 C CA . SER A 1 171 ? 15.320 -10.014 -34.964 1.00 92.81 171 SER A CA 1
ATOM 1344 C C . SER A 1 171 ? 15.567 -11.124 -33.940 1.00 92.81 171 SER A C 1
ATOM 1346 O O . SER A 1 171 ? 16.310 -12.065 -34.224 1.00 92.81 171 SER A O 1
ATOM 1348 N N . GLY A 1 172 ? 14.929 -11.047 -32.768 1.00 93.62 172 GLY A N 1
ATOM 1349 C CA . GLY A 1 172 ? 15.011 -12.066 -31.730 1.00 93.62 172 GLY A CA 1
ATOM 1350 C C . GLY A 1 172 ? 16.142 -11.848 -30.730 1.00 93.62 172 GLY A C 1
ATOM 1351 O O . GLY A 1 172 ? 16.655 -12.828 -30.193 1.00 93.62 172 GLY A O 1
ATOM 1352 N N . ILE A 1 173 ? 16.533 -10.598 -30.467 1.00 94.94 173 ILE A N 1
ATOM 1353 C CA . ILE A 1 173 ? 17.419 -10.243 -29.352 1.00 94.94 173 ILE A CA 1
ATOM 1354 C C . ILE A 1 173 ? 16.554 -9.827 -28.161 1.00 94.94 173 ILE A C 1
ATOM 1356 O O . ILE A 1 173 ? 15.660 -8.995 -28.300 1.00 94.94 173 ILE A O 1
ATOM 1360 N N . ILE A 1 174 ? 16.838 -10.376 -26.983 1.00 95.00 174 ILE A N 1
ATOM 1361 C CA . ILE A 1 174 ? 16.399 -9.826 -25.697 1.00 95.00 174 ILE A CA 1
ATOM 1362 C C . ILE A 1 174 ? 17.644 -9.330 -24.980 1.00 95.00 174 ILE A C 1
ATOM 1364 O O . ILE A 1 174 ? 18.619 -10.071 -24.867 1.00 95.00 174 ILE A O 1
ATOM 1368 N N . ARG A 1 175 ? 17.614 -8.094 -24.502 1.00 91.12 175 ARG A N 1
ATOM 1369 C CA . ARG A 1 175 ? 18.703 -7.488 -23.745 1.00 91.12 175 ARG A CA 1
ATOM 1370 C C . ARG A 1 175 ? 18.148 -6.766 -22.544 1.00 91.12 175 ARG A C 1
ATOM 1372 O O . ARG A 1 175 ? 17.278 -5.914 -22.803 1.00 91.12 175 ARG A O 1
#

pLDDT: mean 92.0, std 8.13, range [38.19, 98.56]

Sequence (175 aa):
MTLKFRIRTKILIIFLGLTFSSLILVGYIAFSNIKEVGDYTLQSSVSLGESAVNDSAEALENQAEEYLLRLAKDQAAISNTLFEKVEAEVNVVASFASTIWSNPPSRYRHSYSQEEEPEDIYATSVYVLAPNVTIEAVREELHLSSSMDDIFIPIYANDPNLARIYIGTESGIIR

Foldseek 3Di:
DDDPDDPVVVVVVVVVVVVVVVCVVVVVVVVVVVVVVVVVVVVVVVVVVVVVVVVVVVVVVVVVVVVVVVVVVVVVVVVVVVVVVVVVLVVVLVVVLVVCVVPPDPDFDDEAAPVDDDPDPLQFDHKDFDPPQDCVNCVVVSRSCRVSSVSQNVVCVPDPVDPHDWDADPSGMID

Radius of gyration: 47.74 Å; Cα contacts (8 Å, |Δi|>4): 89; chains: 1; bounding box: 87×29×128 Å

Secondary structure (DSSP, 8-state):
------HHHHHHHHHHHHHHHHHHHHHHHHHHHHHHHHHHHHHHHHHHHHHHHHHHHHHHHHHHHHHHHHHHHHHHHHHHHHHHHHHHHHHHHHHHHHHHHHS--S-----EETTSPPS-TTS--EEEEPTT--HHHHHHHHHHHGGGHHHHHHHHHH-TT-S----B-TTSEE-

Mean predicted aligned error: 10.03 Å